Protein AF-A0AAW4KUG3-F1 (afdb_monomer)

Structure (mmCIF, N/CA/C/O backbone):
data_AF-A0AAW4KUG3-F1
#
_entry.id   AF-A0AAW4KUG3-F1
#
loop_
_atom_site.group_PDB
_atom_site.id
_atom_site.type_symbol
_atom_site.label_atom_id
_atom_site.label_alt_id
_atom_site.label_comp_id
_atom_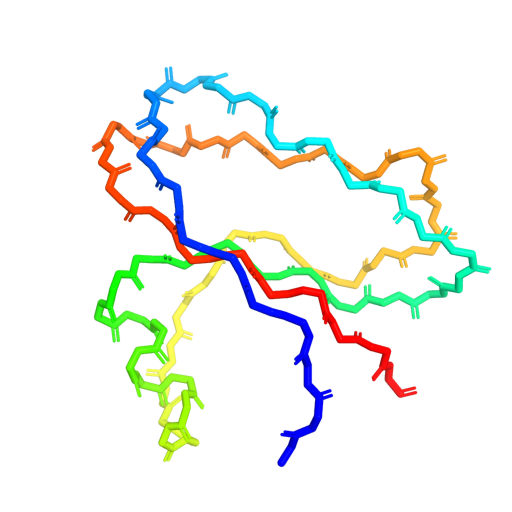site.label_asym_id
_atom_site.label_entity_id
_atom_site.label_seq_id
_atom_site.pdbx_PDB_ins_code
_atom_site.Cartn_x
_atom_site.Cartn_y
_atom_site.Cartn_z
_atom_site.occupancy
_atom_site.B_iso_or_equiv
_atom_site.auth_seq_id
_atom_site.auth_comp_id
_atom_site.auth_asym_id
_atom_site.auth_atom_id
_atom_site.pdbx_PDB_model_num
ATOM 1 N N . MET A 1 1 ? -13.651 1.888 -13.209 1.00 60.47 1 MET A N 1
ATOM 2 C CA . MET A 1 1 ? -13.522 1.545 -11.775 1.00 60.47 1 MET A CA 1
ATOM 3 C C . MET A 1 1 ? -13.340 2.845 -11.003 1.00 60.47 1 MET A C 1
ATOM 5 O O . MET A 1 1 ? -12.613 3.698 -11.502 1.00 60.47 1 MET A O 1
ATOM 9 N N . LYS A 1 2 ? -14.037 3.048 -9.879 1.00 75.19 2 LYS A N 1
ATOM 10 C CA . LYS A 1 2 ? -13.952 4.285 -9.085 1.00 75.19 2 LYS A CA 1
ATOM 11 C C . LYS A 1 2 ? -13.157 3.985 -7.815 1.00 75.19 2 LYS A C 1
ATOM 13 O O . LYS A 1 2 ? -13.600 3.180 -7.011 1.00 75.19 2 LYS A O 1
ATOM 18 N N . PHE A 1 3 ? -11.992 4.600 -7.672 1.00 81.44 3 PHE A N 1
ATOM 19 C CA . PHE A 1 3 ? -11.121 4.480 -6.502 1.00 81.44 3 PHE A CA 1
ATOM 20 C C . PHE A 1 3 ? -10.529 5.851 -6.179 1.00 81.44 3 PHE A C 1
ATOM 22 O O . PHE A 1 3 ? -10.463 6.720 -7.054 1.00 81.44 3 PHE A O 1
ATOM 29 N N . ILE A 1 4 ? -10.108 6.042 -4.933 1.00 90.06 4 ILE A N 1
ATOM 30 C CA . ILE A 1 4 ? -9.277 7.188 -4.555 1.00 90.06 4 ILE A CA 1
ATOM 31 C C . ILE A 1 4 ? -7.828 6.820 -4.873 1.00 90.06 4 ILE A C 1
ATOM 33 O O . ILE A 1 4 ? -7.432 5.670 -4.709 1.00 90.06 4 ILE A O 1
ATOM 37 N N . HIS A 1 5 ? -7.042 7.774 -5.363 1.00 94.50 5 HIS A N 1
ATOM 38 C CA . HIS A 1 5 ? -5.638 7.557 -5.702 1.00 94.50 5 HIS A CA 1
ATOM 39 C C . HIS A 1 5 ? -4.780 8.684 -5.156 1.00 94.50 5 HIS A C 1
ATOM 41 O O . HIS A 1 5 ? -5.058 9.853 -5.410 1.00 94.50 5 HIS A O 1
ATOM 47 N N . GLN A 1 6 ? -3.717 8.305 -4.457 1.00 96.06 6 GLN A N 1
ATOM 48 C CA . GLN A 1 6 ? -2.647 9.204 -4.055 1.00 96.06 6 GLN A CA 1
ATOM 49 C C . GLN A 1 6 ? -1.298 8.562 -4.382 1.00 96.06 6 GLN A C 1
ATOM 51 O O . GLN A 1 6 ? -1.143 7.345 -4.263 1.00 96.06 6 GLN A O 1
ATOM 56 N N . ARG A 1 7 ? -0.328 9.365 -4.823 1.00 97.69 7 ARG A N 1
ATOM 57 C CA . ARG A 1 7 ? 1.043 8.916 -5.079 1.00 97.69 7 ARG A CA 1
ATOM 58 C C . ARG A 1 7 ? 1.988 9.701 -4.190 1.00 97.69 7 ARG A C 1
ATOM 60 O O . ARG A 1 7 ? 2.061 10.914 -4.324 1.00 97.69 7 ARG A O 1
ATOM 67 N N . GLU A 1 8 ? 2.726 8.997 -3.346 1.00 97.81 8 GLU A N 1
ATOM 68 C CA . GLU A 1 8 ? 3.630 9.592 -2.362 1.00 97.81 8 GLU A CA 1
ATOM 69 C C . GLU A 1 8 ? 5.017 8.967 -2.455 1.00 97.81 8 GLU A C 1
ATOM 71 O O . GLU A 1 8 ? 5.164 7.801 -2.829 1.00 97.81 8 GLU A O 1
ATOM 76 N N . HIS A 1 9 ? 6.041 9.750 -2.123 1.00 98.25 9 HIS A N 1
ATOM 77 C CA . HIS A 1 9 ? 7.375 9.211 -1.894 1.00 98.25 9 HIS A CA 1
ATOM 78 C C . HIS A 1 9 ? 7.478 8.770 -0.434 1.00 98.25 9 HIS A C 1
ATOM 80 O O . HIS A 1 9 ? 7.396 9.605 0.462 1.00 98.25 9 HIS A O 1
ATOM 86 N N . LEU A 1 10 ? 7.668 7.473 -0.203 1.00 98.44 10 LEU A N 1
ATOM 87 C CA . LEU A 1 10 ? 7.806 6.887 1.129 1.00 98.44 10 LEU A CA 1
ATOM 88 C C . LEU A 1 10 ? 9.219 6.345 1.300 1.00 98.44 10 LEU A C 1
ATOM 90 O O . LEU A 1 10 ? 9.840 5.897 0.334 1.00 98.44 10 LEU A O 1
ATOM 94 N N . ASN A 1 11 ? 9.712 6.353 2.527 1.00 98.62 11 ASN A N 1
ATOM 95 C CA . ASN A 1 11 ? 10.923 5.644 2.903 1.00 98.62 11 ASN A CA 1
ATOM 96 C C . ASN A 1 11 ? 10.581 4.224 3.361 1.00 98.62 11 ASN A C 1
ATOM 98 O O . ASN A 1 11 ? 9.464 3.938 3.795 1.00 98.62 11 ASN A O 1
ATOM 102 N N . GLU A 1 12 ? 11.549 3.319 3.263 1.00 98.31 12 GLU A N 1
ATOM 103 C CA . GLU A 1 12 ? 11.429 1.988 3.854 1.00 98.31 12 GLU A CA 1
ATOM 104 C C . GLU A 1 12 ? 11.079 2.092 5.344 1.00 98.31 12 GLU A C 1
ATOM 106 O O . GLU A 1 12 ? 11.711 2.836 6.092 1.00 98.31 12 GLU A O 1
ATOM 111 N N . GLY A 1 13 ? 10.058 1.345 5.767 1.00 98.25 13 GLY A N 1
ATOM 112 C CA . GLY A 1 13 ? 9.579 1.356 7.147 1.00 98.25 13 GLY A CA 1
ATOM 113 C C . GLY A 1 13 ? 8.533 2.428 7.463 1.00 98.25 13 GLY A C 1
ATOM 114 O O . GLY A 1 13 ? 7.882 2.312 8.504 1.00 98.25 13 GLY A O 1
ATOM 115 N N . ASP A 1 14 ? 8.294 3.406 6.580 1.00 98.50 14 ASP A N 1
ATOM 116 C CA . ASP A 1 14 ? 7.192 4.359 6.759 1.00 98.50 14 ASP A CA 1
ATOM 117 C C . ASP A 1 14 ? 5.850 3.616 6.833 1.00 98.50 14 ASP A C 1
ATOM 119 O O . ASP A 1 14 ? 5.610 2.634 6.122 1.00 98.50 14 ASP A O 1
ATOM 123 N N . ILE A 1 15 ? 4.951 4.085 7.701 1.00 98.12 15 ILE A N 1
ATOM 124 C CA . ILE A 1 15 ? 3.636 3.470 7.908 1.00 98.12 15 ILE A CA 1
ATOM 125 C C . ILE A 1 15 ? 2.572 4.345 7.259 1.00 98.12 15 ILE A C 1
ATOM 127 O O . ILE A 1 15 ? 2.286 5.448 7.725 1.00 98.12 15 ILE A O 1
ATOM 131 N N . VAL A 1 16 ? 1.925 3.814 6.225 1.00 96.81 16 VAL A N 1
ATOM 132 C CA . VAL A 1 16 ? 0.720 4.416 5.658 1.00 96.81 16 VAL A CA 1
ATOM 133 C C . VAL A 1 16 ? -0.450 4.079 6.574 1.00 96.81 16 VAL A C 1
ATOM 135 O O . VAL A 1 16 ? -0.789 2.906 6.752 1.00 96.81 16 VAL A O 1
ATOM 138 N N . VAL A 1 17 ? -1.049 5.111 7.165 1.00 96.94 17 VAL A N 1
ATOM 139 C CA . VAL A 1 17 ? -2.233 5.008 8.023 1.00 96.94 17 VAL A CA 1
ATOM 140 C C . VAL A 1 17 ? -3.445 5.453 7.217 1.00 96.94 17 VAL A C 1
ATOM 142 O O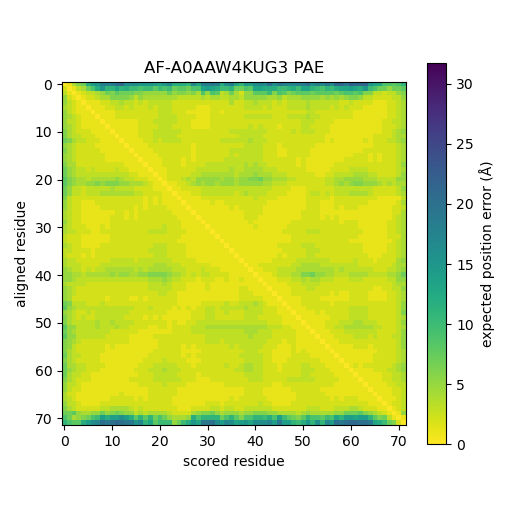 . VAL A 1 17 ? -3.493 6.588 6.747 1.00 96.94 17 VAL A O 1
ATOM 145 N N . ILE A 1 18 ? -4.416 4.561 7.046 1.00 94.94 18 ILE A N 1
ATOM 146 C CA . ILE A 1 18 ? -5.658 4.844 6.326 1.00 94.94 18 ILE A CA 1
ATOM 147 C C . ILE A 1 18 ? -6.829 4.744 7.296 1.00 94.94 18 ILE A C 1
ATOM 149 O O . ILE A 1 18 ? -6.955 3.760 8.023 1.00 94.94 18 ILE A O 1
ATOM 153 N N . GLU A 1 19 ? -7.709 5.739 7.243 1.00 94.75 19 GLU A N 1
ATOM 154 C CA . GLU A 1 19 ? -9.006 5.747 7.916 1.00 94.75 19 GLU A CA 1
ATOM 155 C C . GLU A 1 19 ? -10.124 5.570 6.887 1.00 94.75 19 GLU A C 1
ATOM 157 O O . GLU A 1 19 ? -10.096 6.170 5.808 1.00 94.75 19 GLU A O 1
ATOM 162 N N . CYS A 1 20 ? -11.121 4.750 7.210 1.00 92.19 20 CYS A N 1
ATOM 163 C CA . CYS A 1 20 ? -12.301 4.560 6.376 1.00 92.19 20 CYS A CA 1
ATOM 164 C C . CYS A 1 20 ? -13.519 4.238 7.246 1.00 92.19 20 CYS A C 1
ATOM 166 O O . CYS A 1 20 ? -13.398 3.612 8.295 1.00 92.19 20 CYS A O 1
ATOM 168 N N . SER A 1 21 ? -14.704 4.657 6.803 1.00 92.00 21 SER A N 1
ATOM 169 C CA . SER A 1 21 ? -15.972 4.378 7.491 1.00 92.00 21 SER A CA 1
ATOM 170 C C . SER A 1 21 ? -16.622 3.059 7.065 1.00 92.00 21 SER A C 1
ATOM 172 O O . SER A 1 21 ? -17.634 2.665 7.639 1.00 92.00 21 SER A O 1
ATOM 174 N N . GLN A 1 22 ? -16.077 2.394 6.045 1.00 91.94 22 GLN A N 1
ATOM 175 C CA . GLN A 1 22 ? -16.606 1.161 5.467 1.00 91.94 22 GLN A CA 1
ATOM 176 C C . GLN A 1 22 ? -15.465 0.195 5.155 1.00 91.94 22 GLN A C 1
ATOM 178 O O . GLN A 1 22 ? -14.313 0.606 5.011 1.00 91.94 22 GLN A O 1
ATOM 183 N N . THR A 1 23 ? -15.800 -1.087 5.007 1.00 94.12 23 THR A N 1
ATOM 184 C CA . THR A 1 23 ? -14.864 -2.090 4.497 1.00 94.12 23 THR A CA 1
ATOM 185 C C . THR A 1 23 ?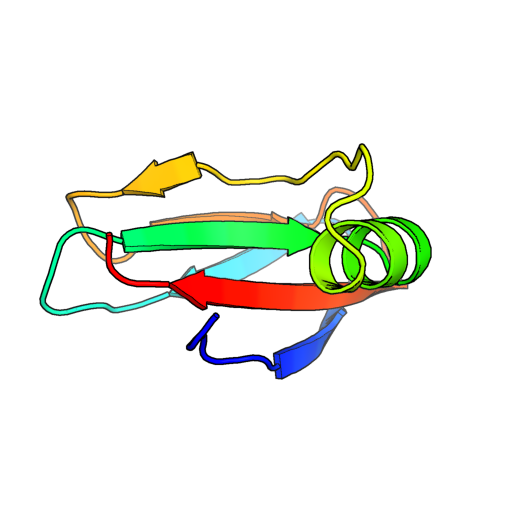 -14.353 -1.668 3.123 1.00 94.12 23 THR A C 1
ATOM 187 O O . THR A 1 23 ? -15.139 -1.347 2.229 1.00 94.12 23 THR A O 1
ATOM 190 N N . CYS A 1 24 ? -13.038 -1.676 2.937 1.00 94.31 24 CYS A N 1
ATOM 191 C CA . CYS A 1 24 ? -12.431 -1.314 1.664 1.00 94.31 24 CYS A CA 1
ATOM 192 C C . CYS A 1 24 ? -11.196 -2.164 1.372 1.00 94.31 24 CYS A C 1
ATOM 194 O O . CYS A 1 24 ? -10.533 -2.688 2.272 1.00 94.31 24 CYS A O 1
ATOM 196 N N . ASN A 1 25 ? -10.894 -2.308 0.086 1.00 95.25 25 ASN A N 1
ATOM 197 C CA . ASN A 1 25 ? -9.604 -2.805 -0.350 1.00 95.25 25 ASN A CA 1
ATOM 198 C C . ASN A 1 25 ? -8.619 -1.645 -0.366 1.00 95.25 25 ASN A C 1
ATOM 200 O O . ASN A 1 25 ? -8.888 -0.593 -0.942 1.00 95.25 25 ASN A O 1
ATOM 204 N N . ILE A 1 26 ? -7.458 -1.857 0.241 1.00 96.06 26 ILE A N 1
ATOM 205 C CA . ILE A 1 26 ? -6.354 -0.905 0.208 1.00 96.06 26 ILE A CA 1
ATOM 206 C C . ILE A 1 26 ? -5.189 -1.576 -0.492 1.00 96.06 26 ILE A C 1
ATOM 208 O O . ILE A 1 26 ? -4.745 -2.656 -0.091 1.00 96.06 26 ILE A O 1
ATOM 212 N N . ARG A 1 27 ? -4.682 -0.919 -1.533 1.00 97.12 27 ARG A N 1
ATOM 213 C CA . ARG A 1 27 ? -3.517 -1.384 -2.286 1.00 97.12 27 ARG A CA 1
ATOM 214 C C . ARG A 1 27 ? -2.425 -0.328 -2.257 1.00 97.12 27 ARG A C 1
ATOM 216 O O . ARG A 1 27 ? -2.646 0.806 -2.674 1.00 97.12 27 ARG A O 1
ATOM 223 N N . LEU A 1 28 ? -1.247 -0.734 -1.800 1.00 98.00 28 LEU A N 1
ATOM 224 C CA . LEU A 1 28 ? 0.003 0.001 -1.914 1.00 98.00 28 LEU A CA 1
ATOM 225 C C . LEU A 1 28 ? 0.838 -0.637 -3.031 1.00 98.00 28 LEU A C 1
ATOM 227 O O . LEU A 1 28 ? 1.190 -1.817 -2.961 1.00 98.00 28 LEU A O 1
ATOM 231 N N . MET A 1 29 ? 1.118 0.124 -4.086 1.00 98.38 29 MET A N 1
ATOM 232 C CA . MET A 1 29 ? 1.710 -0.384 -5.327 1.00 98.38 29 MET A CA 1
ATOM 233 C C . MET A 1 29 ? 2.864 0.483 -5.817 1.00 98.38 29 MET A C 1
ATOM 235 O O . MET A 1 29 ? 2.789 1.707 -5.774 1.00 98.38 29 MET A O 1
ATOM 239 N N . SER A 1 30 ? 3.892 -0.141 -6.389 1.00 98.19 30 SER A N 1
ATOM 240 C CA . SER A 1 30 ? 4.864 0.580 -7.215 1.00 98.19 30 SER A CA 1
ATOM 241 C C . SER A 1 30 ? 4.189 1.170 -8.461 1.00 98.19 30 SER A C 1
ATOM 243 O O . SER A 1 30 ? 3.089 0.758 -8.844 1.00 98.19 30 SER A O 1
ATOM 245 N N . ASP A 1 31 ? 4.855 2.097 -9.149 1.00 98.00 31 ASP A N 1
ATOM 246 C CA . ASP A 1 31 ? 4.327 2.693 -10.387 1.00 98.00 31 ASP A CA 1
ATOM 247 C C . ASP A 1 31 ? 4.020 1.651 -11.475 1.00 98.00 31 ASP A C 1
ATOM 249 O O . ASP A 1 31 ? 2.998 1.742 -12.160 1.00 98.00 31 ASP A O 1
ATOM 253 N N . ALA A 1 32 ? 4.874 0.631 -11.612 1.00 97.88 32 ALA A N 1
ATOM 254 C CA . ALA A 1 32 ? 4.667 -0.450 -12.573 1.00 97.88 32 ALA A CA 1
ATOM 255 C C . ALA A 1 32 ? 3.400 -1.258 -12.247 1.00 97.88 32 ALA A C 1
ATOM 257 O O . ALA A 1 32 ? 2.569 -1.494 -13.125 1.00 97.88 32 ALA A O 1
ATOM 258 N N . ASN A 1 33 ? 3.213 -1.616 -10.973 1.00 98.38 33 ASN A N 1
ATOM 259 C CA . ASN A 1 33 ? 2.030 -2.341 -10.519 1.00 98.38 33 ASN A CA 1
ATOM 260 C C . ASN A 1 33 ? 0.757 -1.500 -10.642 1.00 98.38 33 ASN A C 1
ATOM 262 O O . ASN A 1 33 ? -0.258 -2.008 -11.111 1.00 98.38 33 ASN A O 1
ATOM 266 N N . PHE A 1 34 ? 0.814 -0.208 -10.313 1.00 97.88 34 PHE A N 1
ATOM 267 C CA . PHE A 1 34 ? -0.329 0.690 -10.465 1.00 97.88 34 PHE A CA 1
ATOM 268 C C . PHE A 1 34 ? -0.737 0.868 -11.932 1.00 97.88 34 PHE A C 1
ATOM 270 O O . PHE A 1 34 ? -1.927 0.869 -12.254 1.00 97.88 34 PHE A O 1
ATOM 277 N N . ARG A 1 35 ? 0.232 0.972 -12.852 1.00 97.25 35 ARG A N 1
ATOM 278 C CA . ARG A 1 35 ? -0.052 0.998 -14.293 1.00 97.25 35 ARG A CA 1
ATOM 279 C C . ARG A 1 35 ? -0.752 -0.285 -14.743 1.00 97.25 35 ARG A C 1
ATOM 281 O O . ARG A 1 35 ? -1.742 -0.194 -15.466 1.00 97.25 35 ARG A O 1
ATOM 288 N N . SER A 1 36 ? -0.275 -1.450 -14.308 1.00 97.75 36 SER A N 1
ATOM 289 C CA . SER A 1 36 ? -0.924 -2.731 -14.605 1.00 97.75 36 SER A CA 1
ATOM 290 C C . SER A 1 36 ? -2.333 -2.810 -14.011 1.00 97.75 36 SER A C 1
ATOM 292 O O . SER A 1 36 ? -3.259 -3.152 -14.740 1.00 97.75 36 SER A O 1
ATOM 294 N N . PHE A 1 37 ? -2.526 -2.404 -12.751 1.00 95.19 37 PHE A N 1
ATOM 295 C CA . PHE A 1 37 ? -3.834 -2.329 -12.087 1.00 95.19 37 PHE A CA 1
ATOM 296 C C . PHE A 1 37 ? -4.839 -1.486 -12.879 1.00 95.19 37 PHE A C 1
ATOM 298 O O . PHE A 1 37 ? -5.926 -1.965 -13.201 1.00 95.19 37 PHE A O 1
ATOM 305 N N . LYS A 1 38 ? -4.460 -0.263 -13.276 1.00 94.69 38 LYS A N 1
ATOM 306 C CA . LYS A 1 38 ? -5.332 0.625 -14.064 1.00 94.69 38 LYS A CA 1
ATOM 307 C C . LYS A 1 38 ? -5.759 0.029 -15.404 1.00 94.69 38 LYS A C 1
ATOM 309 O O . LYS A 1 38 ? -6.842 0.345 -15.888 1.00 94.69 38 LYS A O 1
ATOM 314 N N . ASN A 1 39 ? -4.920 -0.823 -15.985 1.00 95.62 39 ASN A N 1
ATOM 315 C CA . ASN A 1 39 ? -5.178 -1.476 -17.264 1.00 95.62 39 ASN A CA 1
ATOM 316 C C . ASN A 1 39 ? -5.866 -2.847 -17.112 1.00 95.62 39 ASN A C 1
ATOM 318 O O . ASN A 1 39 ? -5.986 -3.568 -18.097 1.00 95.62 39 ASN A O 1
ATOM 322 N N . GLY A 1 40 ? -6.275 -3.242 -15.898 1.00 93.81 40 GLY A N 1
ATOM 323 C CA . GLY A 1 40 ? -6.856 -4.565 -15.630 1.00 93.81 40 GLY A CA 1
ATOM 324 C C . GLY A 1 40 ? -5.856 -5.721 -15.758 1.00 93.81 40 GLY A C 1
ATOM 325 O O . GLY A 1 40 ? -6.249 -6.880 -15.854 1.00 93.81 40 GLY A O 1
ATOM 326 N N . GLY A 1 41 ? -4.560 -5.413 -15.788 1.00 96.19 41 GLY A N 1
ATOM 327 C CA . GLY A 1 41 ? -3.484 -6.387 -15.881 1.00 96.19 41 GLY A CA 1
ATOM 328 C C . GLY A 1 41 ? -3.108 -6.991 -14.530 1.00 96.19 41 GLY A C 1
ATOM 329 O O . GLY A 1 41 ? -3.454 -6.491 -13.454 1.00 96.19 41 GLY A O 1
ATOM 330 N N . ARG A 1 42 ? -2.323 -8.070 -14.589 1.00 97.25 42 ARG A N 1
ATOM 331 C CA . ARG A 1 42 ? -1.740 -8.699 -13.401 1.00 97.25 42 ARG A CA 1
ATOM 332 C C . ARG A 1 42 ? -0.789 -7.724 -12.703 1.00 97.25 42 ARG A C 1
ATOM 334 O O . ARG A 1 42 ? 0.076 -7.130 -13.340 1.00 97.25 42 ARG A O 1
ATOM 341 N N . HIS A 1 43 ? -0.948 -7.587 -11.396 1.00 97.38 43 HIS A N 1
ATOM 342 C CA . HIS A 1 43 ? -0.149 -6.710 -10.549 1.00 97.38 43 HIS A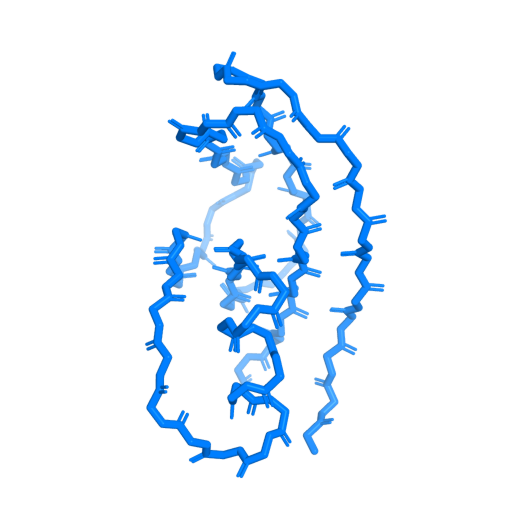 CA 1
ATOM 343 C C . HIS A 1 43 ? -0.043 -7.311 -9.147 1.00 97.38 43 HIS A C 1
ATOM 345 O O . HIS A 1 43 ? -0.826 -8.187 -8.774 1.00 97.38 43 HIS A O 1
ATOM 351 N N . THR A 1 44 ? 0.933 -6.842 -8.382 1.00 97.75 44 THR A N 1
ATOM 352 C CA . THR A 1 44 ? 1.077 -7.140 -6.956 1.00 97.75 44 THR A CA 1
ATOM 353 C C . THR A 1 44 ? 0.934 -5.865 -6.138 1.00 97.75 44 THR A C 1
ATOM 355 O O . THR A 1 44 ? 1.129 -4.757 -6.641 1.00 97.75 44 THR A O 1
ATOM 358 N N . TYR A 1 45 ? 0.560 -6.014 -4.873 1.00 97.75 45 TYR A N 1
ATOM 359 C CA . TYR A 1 45 ? 0.388 -4.900 -3.950 1.00 97.75 45 TYR A CA 1
ATOM 360 C C . TYR A 1 45 ? 0.635 -5.354 -2.512 1.00 97.75 45 TYR A C 1
ATOM 362 O O . TYR A 1 45 ? 0.510 -6.538 -2.198 1.00 97.75 45 TYR A O 1
ATOM 370 N N . HIS A 1 46 ? 0.941 -4.394 -1.644 1.00 98.06 46 HIS A N 1
ATOM 371 C CA . HIS A 1 46 ? 0.895 -4.565 -0.194 1.00 98.06 46 HIS A CA 1
ATOM 372 C C . HIS A 1 46 ? -0.447 -4.038 0.317 1.00 98.06 46 HIS A C 1
ATOM 374 O O . HIS A 1 46 ? -0.905 -2.984 -0.126 1.00 98.06 46 HIS A O 1
ATOM 380 N N . GLY A 1 47 ? -1.101 -4.782 1.207 1.00 96.19 47 GLY A N 1
ATOM 381 C CA . GLY A 1 47 ? -2.447 -4.473 1.694 1.00 96.19 47 GLY A CA 1
ATOM 382 C C . GLY A 1 47 ? -3.413 -5.636 1.487 1.00 96.19 47 GLY A C 1
ATOM 383 O O . GLY A 1 47 ? -3.011 -6.797 1.539 1.00 96.19 47 GLY A O 1
ATOM 384 N N . GLY A 1 48 ? -4.688 -5.330 1.267 1.00 95.69 48 GLY A N 1
ATOM 385 C CA . GLY A 1 48 ? -5.767 -6.317 1.254 1.00 95.69 48 GLY A CA 1
ATOM 386 C C . GLY A 1 48 ? -7.126 -5.694 1.553 1.00 95.69 48 GLY A C 1
ATOM 387 O O . GLY A 1 48 ? -7.283 -4.476 1.471 1.00 95.69 48 GLY A O 1
ATOM 388 N N . ALA A 1 49 ? -8.091 -6.546 1.896 1.00 95.88 49 ALA A N 1
ATOM 389 C CA . ALA A 1 49 ? -9.391 -6.123 2.399 1.00 95.88 49 ALA A CA 1
ATOM 390 C C . ALA A 1 49 ? -9.283 -5.804 3.894 1.00 95.88 49 ALA A C 1
ATOM 392 O O . ALA A 1 49 ? -8.804 -6.633 4.669 1.00 95.88 49 ALA A O 1
ATOM 393 N N . PHE A 1 50 ? -9.739 -4.619 4.288 1.00 95.88 50 PHE A N 1
ATOM 394 C CA . PHE A 1 50 ? -9.765 -4.174 5.678 1.00 95.88 50 PHE A CA 1
ATOM 395 C C . PHE A 1 50 ? -11.195 -3.846 6.092 1.00 95.88 50 PHE A C 1
ATOM 397 O O . PHE A 1 50 ? -11.900 -3.119 5.395 1.00 95.88 50 PHE A O 1
ATOM 404 N N . ASP A 1 51 ? -11.607 -4.371 7.242 1.00 95.69 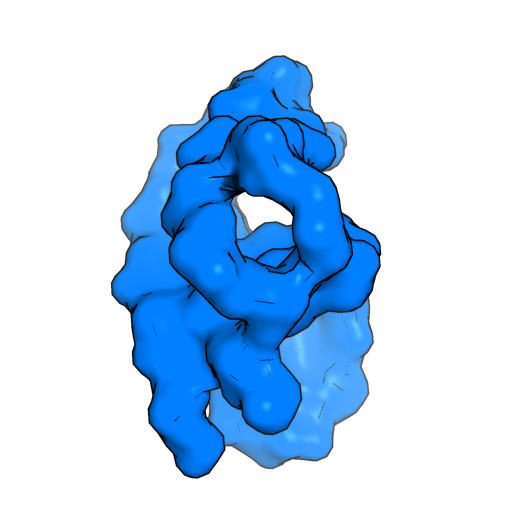51 ASP A N 1
ATOM 405 C CA . ASP A 1 51 ? -12.902 -4.128 7.886 1.00 95.69 51 ASP A CA 1
ATOM 406 C C . ASP A 1 51 ? -12.771 -3.407 9.242 1.00 95.69 51 ASP A C 1
ATOM 408 O O . ASP A 1 51 ? -13.774 -3.076 9.873 1.00 95.69 51 ASP A O 1
ATOM 412 N N . LYS A 1 52 ? -11.536 -3.135 9.683 1.00 95.19 52 LYS A N 1
ATOM 413 C CA . LYS A 1 52 ? -11.196 -2.423 10.919 1.00 95.19 52 LYS A CA 1
ATOM 414 C C . LYS A 1 52 ? -10.171 -1.340 10.624 1.00 95.19 52 LYS A C 1
ATOM 416 O O . LYS A 1 52 ? -9.195 -1.587 9.916 1.00 95.19 52 LYS A O 1
ATOM 421 N N . PHE A 1 53 ? -10.386 -0.165 11.209 1.00 95.75 53 PHE A N 1
ATOM 422 C CA . PHE A 1 53 ? -9.591 1.033 10.959 1.00 95.75 53 PHE A CA 1
ATOM 423 C C . PHE A 1 53 ? -9.108 1.667 12.276 1.00 95.75 53 PHE A C 1
ATOM 425 O O . PHE A 1 53 ? -9.790 1.516 13.296 1.00 95.75 53 PHE A O 1
ATOM 432 N N . PRO A 1 54 ? -7.924 2.313 12.289 1.00 97.00 54 PRO A N 1
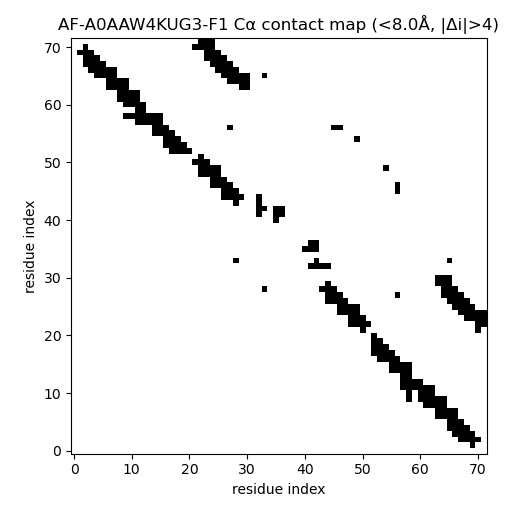ATOM 433 C CA . PRO A 1 54 ? -7.056 2.573 11.137 1.00 97.00 54 PRO A CA 1
ATOM 434 C C . PRO A 1 54 ? -6.356 1.326 10.585 1.00 97.00 54 PRO A C 1
ATOM 436 O O . PRO A 1 54 ? -5.787 0.526 11.333 1.00 97.00 54 PRO A O 1
ATOM 439 N N . ALA A 1 55 ? -6.334 1.208 9.258 1.00 96.88 55 ALA A N 1
ATOM 440 C CA . ALA A 1 55 ? -5.500 0.237 8.564 1.00 96.88 55 ALA A CA 1
ATOM 441 C C . ALA A 1 55 ? -4.066 0.773 8.474 1.00 96.88 55 ALA A C 1
ATOM 443 O O . ALA A 1 55 ? -3.850 1.962 8.228 1.00 96.88 55 ALA A O 1
ATOM 444 N N . LYS A 1 56 ? -3.082 -0.105 8.680 1.00 97.56 56 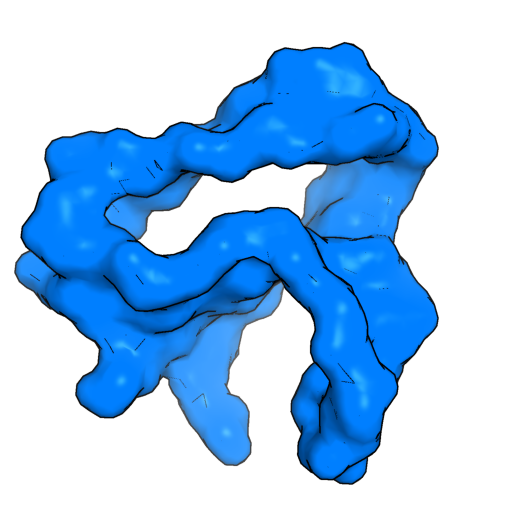LYS A N 1
ATOM 445 C CA . LYS A 1 56 ? -1.658 0.250 8.678 1.00 97.56 56 LYS A CA 1
ATOM 446 C C . LYS A 1 56 ? -0.907 -0.643 7.703 1.00 97.56 56 LYS A C 1
ATOM 448 O O . LYS A 1 56 ? -0.945 -1.863 7.843 1.00 97.56 56 LYS A O 1
ATOM 453 N N . ILE A 1 57 ? -0.228 -0.036 6.734 1.00 97.75 57 ILE A N 1
ATOM 454 C CA . ILE A 1 57 ? 0.589 -0.745 5.743 1.00 97.75 57 ILE A CA 1
ATOM 455 C C . ILE A 1 57 ? 1.993 -0.148 5.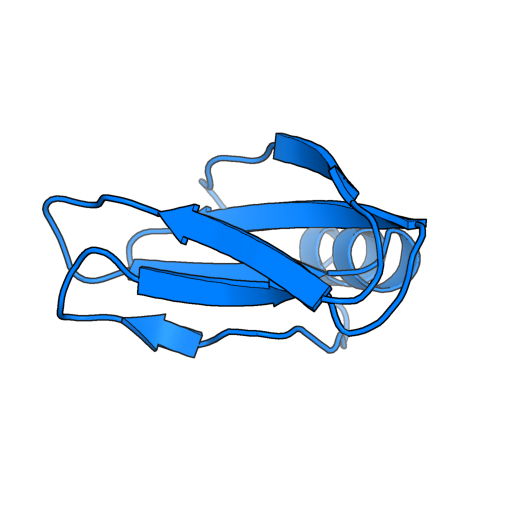768 1.00 97.75 57 ILE A C 1
ATOM 457 O O . ILE A 1 57 ? 2.166 1.047 5.537 1.00 97.75 57 ILE A O 1
ATOM 461 N N . THR A 1 58 ? 2.990 -0.982 6.046 1.00 98.12 58 THR A N 1
ATOM 462 C CA . THR A 1 58 ? 4.398 -0.576 6.035 1.00 98.12 58 THR A CA 1
ATOM 463 C C . THR A 1 58 ? 4.929 -0.548 4.606 1.00 98.12 58 THR A C 1
ATOM 465 O O . THR A 1 58 ? 4.739 -1.506 3.851 1.00 98.12 58 THR A O 1
ATOM 468 N N . ALA A 1 59 ? 5.612 0.534 4.238 1.00 98.12 59 ALA A N 1
ATOM 469 C CA . ALA A 1 59 ? 6.336 0.632 2.983 1.00 98.12 59 ALA A CA 1
ATOM 470 C C . ALA A 1 59 ? 7.531 -0.343 3.001 1.00 98.12 59 ALA A C 1
ATOM 472 O O . ALA A 1 59 ? 8.398 -0.232 3.872 1.00 98.12 59 ALA A O 1
ATOM 473 N N . PRO A 1 60 ? 7.603 -1.301 2.062 1.00 97.75 60 PRO A N 1
ATOM 474 C CA . PRO A 1 60 ? 8.634 -2.340 2.069 1.00 97.75 60 PRO A CA 1
ATOM 475 C C . PRO A 1 60 ? 9.992 -1.847 1.551 1.00 97.75 60 PRO A C 1
ATOM 477 O O . PRO A 1 60 ? 10.982 -2.554 1.689 1.00 97.75 60 PRO A O 1
ATOM 480 N N . SER A 1 61 ? 10.035 -0.685 0.896 1.00 98.19 61 SER A N 1
ATOM 481 C CA . SER A 1 61 ? 11.259 -0.074 0.381 1.00 98.19 61 SER A CA 1
ATOM 482 C C . SER A 1 61 ? 11.048 1.414 0.110 1.00 98.19 61 SER A C 1
ATOM 484 O O . SER A 1 61 ? 9.928 1.844 -0.193 1.00 98.19 61 SER A O 1
ATOM 486 N N . THR A 1 62 ? 12.136 2.183 0.131 1.00 98.56 62 THR A N 1
ATOM 487 C CA . THR A 1 62 ? 12.121 3.601 -0.250 1.00 98.56 62 THR A CA 1
ATOM 488 C C . THR A 1 62 ? 11.770 3.779 -1.727 1.00 98.56 62 THR A C 1
ATOM 490 O O . THR A 1 62 ? 12.318 3.093 -2.593 1.00 98.56 62 THR A O 1
ATOM 493 N N . GLY A 1 63 ? 10.873 4.716 -2.026 1.00 98.12 63 GLY A N 1
ATOM 494 C CA . GLY A 1 63 ? 10.511 5.103 -3.385 1.00 98.12 63 GLY A CA 1
ATOM 495 C C . GLY A 1 63 ? 9.091 5.650 -3.500 1.00 98.12 63 GLY A C 1
ATOM 496 O O . GLY A 1 63 ? 8.406 5.909 -2.512 1.00 98.12 63 GLY A O 1
ATOM 497 N N . PHE A 1 64 ? 8.634 5.820 -4.741 1.00 98.50 64 PHE A N 1
ATOM 498 C CA . PHE A 1 64 ? 7.263 6.242 -5.008 1.00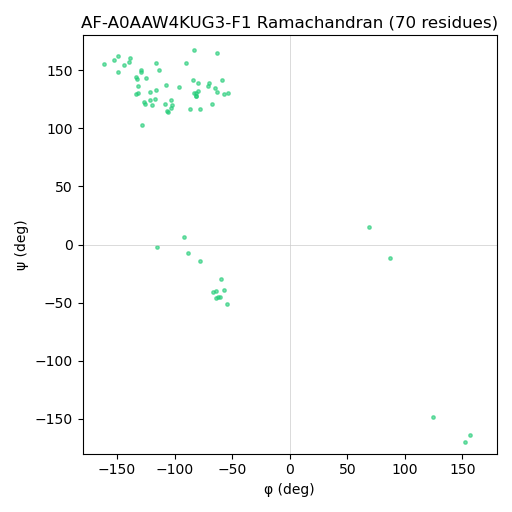 98.50 64 PHE A CA 1
ATOM 499 C C . PHE A 1 64 ? 6.281 5.075 -4.943 1.00 98.50 64 PHE A C 1
ATOM 501 O O . PHE A 1 64 ? 6.443 4.060 -5.627 1.00 98.50 64 PHE A O 1
ATOM 508 N N . TRP A 1 65 ? 5.212 5.286 -4.185 1.00 98.56 65 TRP A N 1
ATOM 509 C CA . TRP A 1 65 ? 4.125 4.342 -4.006 1.00 98.56 65 TRP A CA 1
ATOM 510 C C . TRP A 1 65 ? 2.784 4.976 -4.361 1.00 98.56 65 TRP A C 1
ATOM 512 O O . TRP A 1 65 ? 2.529 6.146 -4.094 1.00 98.56 65 TRP A O 1
ATOM 522 N N . ASN A 1 66 ? 1.913 4.178 -4.966 1.00 98.19 66 ASN A N 1
ATOM 523 C CA . ASN A 1 66 ? 0.537 4.515 -5.294 1.00 98.19 66 ASN A CA 1
ATOM 524 C C . ASN A 1 66 ? -0.376 3.826 -4.284 1.00 98.19 66 ASN A C 1
ATOM 526 O O . ASN A 1 66 ? -0.325 2.604 -4.136 1.00 98.19 66 ASN A O 1
ATOM 530 N N . ILE A 1 67 ? -1.202 4.617 -3.613 1.00 97.69 67 ILE A N 1
ATOM 531 C CA . ILE A 1 67 ? -2.135 4.187 -2.578 1.00 97.69 67 ILE A CA 1
ATOM 532 C C . ILE A 1 67 ? -3.535 4.286 -3.171 1.00 97.69 67 ILE A C 1
ATOM 534 O O . ILE A 1 67 ? -3.953 5.364 -3.605 1.00 97.69 67 ILE A O 1
ATOM 538 N N . THR A 1 68 ? -4.251 3.163 -3.215 1.00 96.19 68 THR A N 1
ATOM 539 C CA . THR A 1 68 ? -5.630 3.127 -3.710 1.00 96.19 68 THR A CA 1
ATOM 540 C C . THR A 1 68 ? -6.566 2.445 -2.719 1.00 96.19 68 THR A C 1
ATOM 542 O O . THR A 1 68 ? -6.559 1.213 -2.641 1.00 96.19 68 THR A O 1
ATOM 545 N N . PRO A 1 69 ? -7.367 3.222 -1.974 1.00 93.62 69 PRO A N 1
ATOM 546 C CA . PRO A 1 69 ? -8.559 2.734 -1.300 1.00 93.62 69 PRO A CA 1
ATOM 547 C C . PRO A 1 69 ? -9.736 2.654 -2.286 1.00 93.62 69 PRO A C 1
ATOM 549 O O . PRO A 1 69 ? -10.080 3.641 -2.951 1.00 93.62 69 PRO A O 1
ATOM 552 N N . ASP A 1 70 ? -10.382 1.496 -2.353 1.00 90.19 70 ASP A N 1
ATOM 553 C CA . ASP A 1 70 ? -11.648 1.277 -3.054 1.00 90.19 70 ASP A CA 1
ATOM 554 C C . ASP A 1 70 ? -12.633 0.527 -2.167 1.00 90.19 70 ASP A C 1
ATOM 556 O O . ASP A 1 70 ? -12.312 -0.502 -1.572 1.00 90.19 70 ASP A O 1
ATOM 560 N N . VAL A 1 71 ? -13.849 1.059 -2.091 1.00 76.44 71 VAL A N 1
ATOM 561 C CA . VAL A 1 71 ? -14.981 0.325 -1.529 1.00 76.44 71 VAL A CA 1
ATOM 562 C C . VAL A 1 71 ? -15.362 -0.792 -2.496 1.00 76.44 71 VAL A C 1
ATOM 564 O O . VAL A 1 71 ? -15.329 -0.594 -3.715 1.00 76.44 71 VAL A O 1
ATOM 567 N N . VAL A 1 72 ? -15.665 -1.961 -1.938 1.00 61.84 72 VAL A N 1
ATOM 568 C CA . VAL A 1 72 ? -16.162 -3.118 -2.693 1.00 61.84 72 VAL A CA 1
ATOM 569 C C . VAL A 1 72 ? -17.605 -2.877 -3.116 1.00 61.84 72 VAL A C 1
ATOM 571 O O . VAL A 1 72 ? -18.365 -2.314 -2.297 1.00 61.84 72 VAL A O 1
#

Organism: Vibrio cholerae (NCBI:txid666)

Solvent-accessible surface area (backbone atoms only — not comparable to full-atom values): 4197 Å² total; per-residue (Å²): 138,83,62,52,78,50,76,48,80,42,47,54,68,42,71,50,75,44,79,63,97,60,56,28,38,37,37,40,17,44,65,70,27,44,55,23,47,78,70,76,42,87,60,65,64,51,74,48,81,41,81,65,67,72,37,77,44,67,34,89,52,65,44,62,35,35,42,35,53,27,70,122

Sequence (72 aa):
MKFIHQREHLNEGDIVVIECSQTCNIRLMSDANFRSFKNGGRHTYHGGAFDKFPAKITAPSTGFWNITPDVV

Mean predicted aligned error: 2.75 Å

Nearest PDB structures (foldseek):
  3mel-assembly2_D  TM=5.056E-01  e=4.291E+00  Enterococcus faecalis
  4c0b-assembly1_B  TM=4.304E-01  e=2.788E+00  Saccharomyces cerevisiae
  3o14-assembly2_B  TM=4.460E-01  e=9.124E+00  Marinobacter nauticus VT8
  4c0h-assembly1_B  TM=4.581E-01  e=7.354E+00  Saccharomyces cerevisiae

Radius of gyration: 11.56 Å; Cα contacts (8 Å, |Δi|>4): 148; chains: 1; bounding box: 29×18×28 Å

pLDDT: mean 94.77, std 7.11, range [60.47, 98.62]

Foldseek 3Di:
DDKDKDKDFDAAFDKDWDDDPAWWWKFKADPVQVVCVVVVHDHDTFTGIDGDPRDITGDHHTGMIMIIIDDD

InterPro domains:
  IPR015073 Domain of unknown function DUF1883 [PF08980] (1-71)
  IPR036488 DUF1883-like superfamily [G3DSA:4.10.1210.10] (1-71)
  IPR036488 DUF1883-like superfamily [SSF141099] (1-70)

Secondary structure (DSSP, 8-state):
-----EEEEE-TT-EEEE--SS-EEEEEE-HHHHHHHHTT-----EEEEESSSSEEEE-SSSEEEEEEEEE-